Protein AF-A0A2J8MW17-F1 (afdb_monomer)

Radius of gyration: 21.22 Å; Cα contacts (8 Å, |Δi|>4): 361; chains: 1; bounding box: 47×69×50 Å

InterPro domains:
  IPR040679 PTX/LNS-Like (PLL) domain [PF18587] (29-162)

Organism: Pan troglodytes (NCBI:txid9598)

Nearest PDB structures (foldseek):
  5kvm-assembly1_A  TM=9.485E-01  e=1.352E-21  Mus musculus
  5mqs-assembly1_A  TM=2.971E-01  e=7.383E-01  Bacteroides thetaiotaomicron
  7qs5-assembly2_B  TM=3.569E-01  e=2.432E+00  Homo sapiens
  5tsc-assembly1_A  TM=2.148E-01  e=7.191E+00  Legionella pneumophila subsp. pneumophila str. Philadelphia 1

Solvent-accessible surface area (backbone atoms only — not comparable to full-atom values): 9066 Å² total; per-residue (Å²): 130,64,69,64,53,53,55,51,53,52,52,50,52,52,52,51,53,58,62,58,68,66,66,70,82,75,62,84,75,49,48,30,37,43,34,34,30,43,73,36,86,54,76,31,30,41,38,52,44,61,40,94,52,59,35,43,32,41,39,33,50,76,56,31,43,37,39,33,29,63,33,57,66,27,90,66,44,58,47,74,49,77,76,77,68,46,78,34,49,32,35,42,40,31,26,40,91,75,13,29,27,34,36,40,48,67,90,46,76,42,68,44,16,74,59,29,48,71,75,66,42,83,72,51,73,54,87,62,85,59,83,52,59,54,34,32,83,26,32,38,30,28,66,91,47,74,60,82,42,79,46,80,66,37,16,32,47,38,38,35,42,40,71,68,81,86,128

Foldseek 3Di:
DPPVVVVVVVVVVVVVVVVVVVPVVPPQDFQKKKKFKDFAPFWAKEAEDEDCAQKWKWADANHYIYIYHPADFDPPRMGTDDGDGGIWIKMWTHHLVQCFTWMCIRNDIGTGHSRNNADWAWDDKDDDPDDHDWTHQIWMAHPVRRDIGTDDTDRMIMIGIDHDPDD

Mean predicted aligned error: 9.35 Å

Structure (mmCIF, N/CA/C/O backbone):
data_AF-A0A2J8MW17-F1
#
_entry.id   AF-A0A2J8MW17-F1
#
loop_
_atom_site.group_PDB
_atom_site.id
_atom_site.type_symbol
_atom_site.label_atom_id
_atom_site.label_alt_id
_atom_site.label_comp_id
_atom_site.label_asym_id
_atom_site.label_entity_id
_atom_site.label_seq_id
_atom_site.pdbx_PDB_ins_code
_atom_site.Cartn_x
_atom_site.Cartn_y
_atom_site.Cartn_z
_atom_site.occupancy
_atom_site.B_iso_or_equiv
_atom_site.auth_seq_id
_atom_site.auth_comp_id
_atom_site.auth_asym_id
_atom_site.auth_atom_id
_atom_site.pdbx_PDB_model_num
ATOM 1 N N . MET A 1 1 ? 15.149 -52.476 37.370 1.00 53.66 1 MET A N 1
ATOM 2 C CA . MET A 1 1 ? 15.971 -51.753 36.369 1.00 53.66 1 MET A CA 1
ATOM 3 C C . MET A 1 1 ? 15.171 -51.232 35.163 1.00 53.66 1 MET A C 1
ATOM 5 O O . MET A 1 1 ? 15.764 -50.704 34.239 1.00 53.66 1 MET A O 1
ATOM 9 N N . THR A 1 2 ? 13.834 -51.311 35.161 1.00 59.81 2 THR A N 1
ATOM 10 C CA . THR A 1 2 ? 12.988 -50.941 34.006 1.00 59.81 2 THR A CA 1
ATOM 11 C C . THR A 1 2 ? 12.382 -49.535 34.115 1.00 59.81 2 THR A C 1
ATOM 13 O O . THR A 1 2 ? 12.266 -48.836 33.115 1.00 59.81 2 THR A O 1
ATOM 16 N N . ALA A 1 3 ? 12.068 -49.072 35.331 1.00 58.12 3 ALA A N 1
ATOM 17 C CA . ALA A 1 3 ? 11.459 -47.755 35.557 1.00 58.12 3 ALA A CA 1
ATOM 18 C C . ALA A 1 3 ? 12.422 -46.573 35.311 1.00 58.12 3 ALA A C 1
ATOM 20 O O . ALA A 1 3 ? 12.023 -45.561 34.742 1.00 58.12 3 ALA A O 1
ATOM 21 N N . GLN A 1 4 ? 13.702 -46.713 35.686 1.00 63.25 4 GLN A N 1
ATOM 22 C CA . GLN A 1 4 ? 14.730 -45.689 35.433 1.00 63.25 4 GLN A CA 1
ATOM 23 C C . GLN A 1 4 ? 15.016 -45.512 33.939 1.00 63.25 4 GLN A C 1
ATOM 25 O O . GLN A 1 4 ? 15.175 -44.385 33.481 1.00 63.25 4 GLN A O 1
ATOM 30 N N . SER A 1 5 ? 15.016 -46.610 33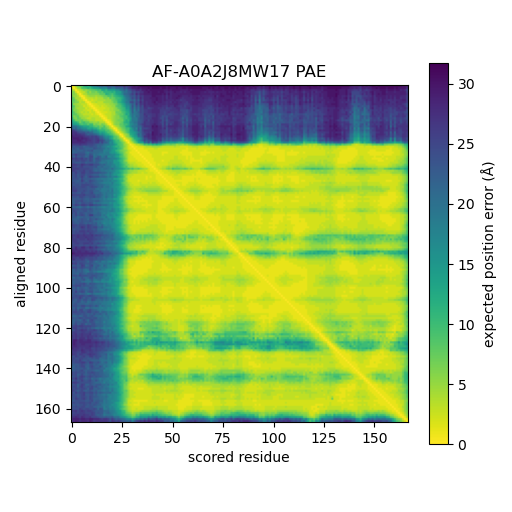.177 1.00 62.41 5 SER A N 1
ATOM 31 C CA . SER A 1 5 ? 15.184 -46.575 31.721 1.00 62.41 5 SER A CA 1
ATOM 32 C C . SER A 1 5 ? 14.055 -45.786 31.055 1.00 62.41 5 SER A C 1
ATOM 34 O O . SER A 1 5 ? 14.340 -44.898 30.259 1.00 62.41 5 SER A O 1
ATOM 36 N N . LEU A 1 6 ? 12.800 -46.028 31.448 1.00 67.56 6 LEU A N 1
ATOM 37 C CA . LEU A 1 6 ? 11.628 -45.317 30.925 1.00 67.56 6 LEU A CA 1
ATOM 38 C C . LEU A 1 6 ? 11.660 -43.811 31.223 1.00 67.56 6 LEU A C 1
ATOM 40 O O . LEU A 1 6 ? 11.367 -43.013 30.336 1.00 67.56 6 LEU A O 1
ATOM 44 N N . LEU A 1 7 ? 12.057 -43.421 32.440 1.00 73.38 7 LEU A N 1
ATOM 45 C CA . LEU A 1 7 ? 12.191 -42.013 32.833 1.00 73.38 7 LEU A CA 1
ATOM 46 C C . LEU A 1 7 ? 13.295 -41.295 32.037 1.00 73.38 7 LEU A C 1
ATOM 48 O O . LEU A 1 7 ? 13.167 -40.131 31.665 1.00 73.38 7 LEU A O 1
ATOM 52 N N . GLN A 1 8 ? 14.391 -41.996 31.756 1.00 74.50 8 GLN A N 1
ATOM 53 C CA . GLN A 1 8 ? 15.509 -41.447 30.999 1.00 74.50 8 GLN A CA 1
ATOM 54 C C . GLN A 1 8 ? 15.151 -41.282 29.515 1.00 74.50 8 GLN A C 1
ATOM 56 O O . GLN A 1 8 ? 15.512 -40.278 28.902 1.00 74.50 8 GLN A O 1
ATOM 61 N N . THR A 1 9 ? 14.377 -42.214 28.948 1.00 75.19 9 THR A N 1
ATOM 62 C CA . THR A 1 9 ? 13.865 -42.106 27.574 1.00 75.19 9 THR A CA 1
ATOM 63 C C . THR A 1 9 ? 12.857 -40.965 27.428 1.00 75.19 9 THR A C 1
ATOM 65 O O . THR A 1 9 ? 12.918 -40.227 26.446 1.00 75.19 9 THR A O 1
ATOM 68 N N . THR A 1 10 ? 11.962 -40.762 28.403 1.00 75.56 10 THR A N 1
ATOM 69 C CA . THR A 1 10 ? 10.995 -39.652 28.362 1.00 75.56 10 THR A CA 1
ATOM 70 C C . THR A 1 10 ? 11.672 -38.292 28.506 1.00 75.56 10 THR A C 1
ATOM 72 O O . THR A 1 10 ? 11.345 -37.381 27.748 1.00 75.56 10 THR A O 1
ATOM 75 N N . LEU A 1 11 ? 12.663 -38.154 29.393 1.00 77.81 11 LEU A N 1
ATOM 76 C CA . LEU A 1 11 ? 13.455 -36.924 29.525 1.00 77.81 11 LEU A CA 1
ATOM 77 C C . LEU A 1 11 ? 14.262 -36.608 28.256 1.00 77.81 11 LEU A C 1
ATOM 79 O O . LEU A 1 11 ? 14.364 -35.443 27.866 1.00 77.81 11 LEU A O 1
ATOM 83 N N . PHE A 1 12 ? 14.793 -37.632 27.583 1.00 78.19 12 PHE A N 1
ATOM 84 C CA . PHE A 1 12 ? 15.505 -37.476 26.312 1.00 78.19 12 PHE A CA 1
ATOM 85 C C . PHE A 1 12 ? 14.571 -37.033 25.171 1.00 78.19 12 PHE A C 1
ATOM 87 O O . PHE A 1 12 ? 14.898 -36.130 24.405 1.00 78.19 12 PHE A O 1
ATOM 94 N N . LEU A 1 13 ? 13.364 -37.602 25.096 1.00 77.81 13 LEU A N 1
ATOM 95 C CA . LEU A 1 13 ? 12.329 -37.177 24.146 1.00 77.81 13 LEU A CA 1
ATOM 96 C C . LEU A 1 13 ? 11.858 -35.738 24.405 1.00 77.81 13 LEU A C 1
ATOM 98 O O . LEU A 1 13 ? 11.713 -34.965 23.463 1.00 77.81 13 LEU A O 1
ATOM 102 N N . LEU A 1 14 ? 11.669 -35.353 25.670 1.00 78.19 14 LEU A N 1
ATOM 103 C CA . LEU A 1 14 ? 11.324 -33.980 26.055 1.00 78.19 14 LEU A CA 1
ATOM 104 C C . LEU A 1 14 ? 12.419 -32.986 25.650 1.00 78.19 14 LEU A C 1
ATOM 106 O O . LEU A 1 14 ? 12.117 -31.953 25.058 1.00 78.19 14 LEU A O 1
ATOM 110 N N . SER A 1 15 ? 13.688 -33.304 25.904 1.00 73.44 15 SER A N 1
ATOM 111 C CA . SER A 1 15 ? 14.813 -32.442 25.511 1.00 73.44 15 SER A CA 1
ATOM 112 C C . SER A 1 15 ? 14.970 -32.328 23.989 1.00 73.44 15 SER A C 1
ATOM 114 O O . SER A 1 15 ? 15.229 -31.232 23.493 1.00 73.44 15 SER A O 1
ATOM 116 N N . LEU A 1 16 ? 14.708 -33.399 23.232 1.00 72.00 16 LEU A N 1
ATOM 117 C CA . LEU A 1 16 ? 14.601 -33.344 21.769 1.00 72.00 16 LEU A CA 1
ATOM 118 C C . LEU A 1 16 ? 13.465 -32.422 21.301 1.00 72.00 16 LEU A C 1
ATOM 120 O O . LEU A 1 16 ? 13.675 -31.620 20.393 1.00 72.00 16 LEU A O 1
ATOM 124 N N . LEU A 1 17 ? 12.287 -32.478 21.930 1.00 67.88 17 LEU A N 1
ATOM 125 C CA . LEU A 1 17 ? 11.160 -31.603 21.583 1.00 67.88 17 LEU A CA 1
ATOM 126 C C . LEU A 1 17 ? 11.489 -30.120 21.824 1.00 67.88 17 LEU A C 1
ATOM 128 O O . LEU A 1 17 ? 11.167 -29.286 20.977 1.00 67.88 17 LEU A O 1
ATOM 132 N N . PHE A 1 18 ? 12.187 -29.784 22.915 1.00 64.12 18 PHE A N 1
ATOM 133 C CA . PHE A 1 18 ? 12.618 -28.406 23.191 1.00 64.12 18 PHE A CA 1
ATOM 134 C C . PHE A 1 18 ? 13.694 -27.896 22.220 1.00 64.12 18 PHE A C 1
ATOM 136 O O . PHE A 1 18 ? 13.695 -26.711 21.891 1.00 64.12 18 PHE A O 1
ATOM 143 N N . LEU A 1 19 ? 14.564 -28.770 21.700 1.00 62.66 19 LEU A N 1
ATOM 144 C CA . LEU A 1 19 ? 15.546 -28.397 20.671 1.00 62.66 19 LEU A CA 1
ATOM 145 C C . LEU A 1 19 ? 14.883 -28.043 19.329 1.00 62.66 19 LEU A C 1
ATOM 147 O O . LEU A 1 19 ? 15.366 -27.160 18.620 1.00 62.66 19 LEU A O 1
ATOM 151 N N . VAL A 1 20 ? 13.751 -28.670 18.990 1.00 58.72 20 VAL A N 1
ATOM 152 C CA . VAL A 1 20 ? 13.012 -28.374 17.747 1.00 58.72 20 VAL A CA 1
ATOM 153 C C . VAL A 1 20 ? 12.239 -27.051 17.842 1.00 58.72 20 VAL A C 1
ATOM 155 O O . VAL A 1 20 ? 12.086 -26.358 16.835 1.00 58.72 20 VAL A O 1
ATOM 158 N N . GLN A 1 21 ? 11.822 -26.624 19.041 1.00 54.28 21 GLN A N 1
ATOM 159 C CA . GLN A 1 21 ? 11.070 -25.368 19.212 1.00 54.28 21 GLN A CA 1
ATOM 160 C C . GLN A 1 21 ? 11.903 -24.102 18.931 1.00 54.28 21 GLN A C 1
ATOM 162 O O . GLN A 1 21 ? 11.334 -23.041 18.680 1.00 54.28 21 GLN A O 1
ATOM 167 N N . GLY A 1 22 ? 13.237 -24.204 18.898 1.00 49.78 22 GLY A N 1
ATOM 168 C CA . GLY A 1 22 ? 14.133 -23.099 18.533 1.00 49.78 22 GLY A CA 1
ATOM 169 C C . GLY A 1 22 ? 14.312 -22.878 17.023 1.00 49.78 22 GLY A C 1
ATOM 170 O O . GLY A 1 22 ? 14.841 -21.846 16.615 1.00 49.78 22 GLY A O 1
ATOM 171 N N . ALA A 1 23 ? 13.866 -23.809 16.171 1.00 47.50 23 ALA A N 1
ATOM 172 C CA . ALA A 1 23 ? 14.101 -23.756 14.723 1.00 47.50 23 ALA A CA 1
ATOM 173 C C . ALA A 1 23 ? 13.027 -22.981 13.931 1.00 47.50 23 ALA A C 1
ATOM 175 O O . ALA A 1 23 ? 13.176 -22.763 12.728 1.00 47.50 23 ALA A O 1
ATOM 176 N N . HIS A 1 24 ? 11.961 -22.510 14.585 1.00 43.41 24 HIS A N 1
ATOM 177 C CA . HIS A 1 24 ? 10.889 -21.745 13.933 1.00 43.41 24 HIS A CA 1
ATOM 178 C C . HIS A 1 24 ? 11.162 -20.232 13.830 1.00 43.41 24 HIS A C 1
ATOM 180 O O . HIS A 1 24 ? 10.335 -19.485 13.316 1.00 43.41 24 HIS A O 1
ATOM 186 N N . GLY A 1 25 ? 12.359 -19.778 14.215 1.00 41.12 25 GLY A N 1
ATOM 187 C CA . GLY A 1 25 ? 12.823 -18.398 14.028 1.00 41.12 25 GLY A CA 1
ATOM 188 C C . GLY A 1 25 ? 13.322 -18.057 12.615 1.00 41.12 25 GLY A C 1
ATOM 189 O O . GLY A 1 25 ? 13.854 -16.970 12.408 1.00 41.12 25 GLY A O 1
ATOM 190 N N . ARG A 1 26 ? 13.177 -18.959 11.633 1.00 46.22 26 ARG A N 1
ATOM 191 C CA . ARG A 1 26 ? 13.509 -18.713 10.215 1.00 46.22 26 ARG A CA 1
ATOM 192 C C . ARG A 1 26 ? 12.248 -18.443 9.383 1.00 46.22 26 ARG A C 1
ATOM 194 O O . ARG A 1 26 ? 12.129 -18.906 8.254 1.00 46.22 26 ARG A O 1
ATOM 201 N N . GLY A 1 27 ? 11.276 -17.743 9.966 1.00 46.56 27 GLY A N 1
ATOM 202 C CA . GLY A 1 27 ? 10.054 -17.342 9.275 1.00 46.56 27 GLY A CA 1
ATOM 203 C C . GLY A 1 27 ? 10.387 -16.301 8.215 1.00 46.56 27 GLY A C 1
ATOM 204 O O . GLY A 1 27 ? 10.903 -15.245 8.565 1.00 46.56 27 GLY A O 1
ATOM 205 N N . HIS A 1 28 ? 10.167 -16.652 6.946 1.00 54.41 28 HIS A N 1
ATOM 206 C CA . HIS A 1 28 ? 10.204 -15.806 5.749 1.00 54.41 28 HIS A CA 1
ATOM 207 C C . HIS A 1 28 ? 10.233 -14.297 6.050 1.00 54.41 28 HIS A C 1
ATOM 209 O O . HIS A 1 28 ? 9.185 -13.666 6.140 1.00 54.41 28 HIS A O 1
ATOM 215 N N . ARG A 1 29 ? 11.430 -13.722 6.232 1.00 72.00 29 ARG A N 1
ATOM 216 C CA . ARG A 1 29 ? 11.574 -12.278 6.437 1.00 72.00 29 ARG A CA 1
ATOM 217 C C . ARG A 1 29 ? 11.192 -11.598 5.135 1.00 72.00 29 ARG A C 1
ATOM 219 O O . ARG A 1 29 ? 11.805 -11.874 4.106 1.00 72.00 29 ARG A O 1
ATOM 226 N N . GL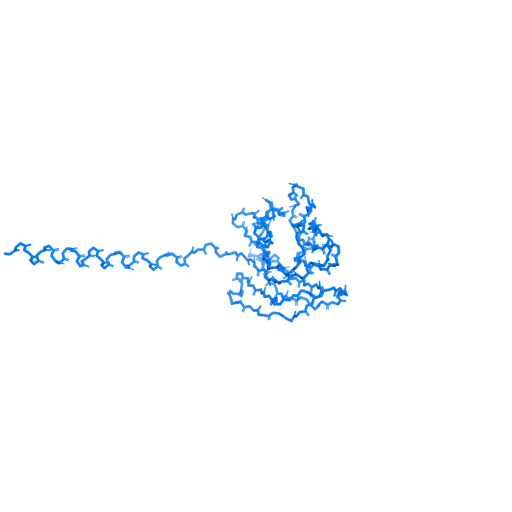U A 1 30 ? 10.159 -10.773 5.181 1.00 87.31 30 GLU A N 1
ATOM 227 C CA . GLU A 1 30 ? 9.789 -9.926 4.060 1.00 87.31 30 GLU A CA 1
ATOM 228 C C . GLU A 1 30 ? 10.977 -9.011 3.725 1.00 87.31 30 GLU A C 1
ATOM 230 O O . GLU A 1 30 ? 11.708 -8.567 4.614 1.00 87.31 30 GLU A O 1
ATOM 235 N N . ASP A 1 31 ? 11.209 -8.754 2.439 1.00 92.19 31 ASP A N 1
ATOM 236 C CA . ASP A 1 31 ? 12.301 -7.888 1.983 1.00 92.19 31 ASP A CA 1
ATOM 237 C C . ASP A 1 31 ? 12.089 -6.441 2.425 1.00 92.19 31 ASP A C 1
ATOM 23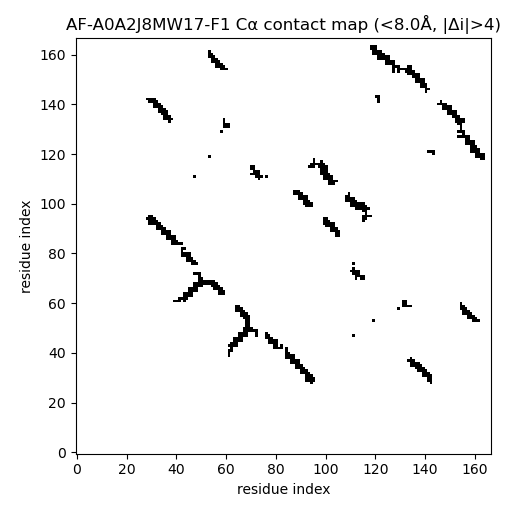9 O O . ASP A 1 31 ? 13.042 -5.699 2.683 1.00 92.19 31 ASP A O 1
ATOM 243 N N . PHE A 1 32 ? 10.822 -6.054 2.533 1.00 94.81 32 PHE A N 1
ATOM 244 C CA . PHE A 1 32 ? 10.389 -4.754 2.997 1.00 94.81 32 PHE A CA 1
ATOM 245 C C . PHE A 1 32 ? 9.019 -4.875 3.655 1.00 94.81 32 PHE A C 1
ATOM 247 O O . PHE A 1 32 ? 8.118 -5.550 3.147 1.00 94.81 32 PHE A O 1
ATOM 254 N N . ARG A 1 33 ? 8.854 -4.177 4.776 1.00 96.06 33 ARG A N 1
ATOM 255 C CA . ARG A 1 33 ? 7.575 -4.024 5.454 1.00 96.06 33 ARG A CA 1
ATOM 256 C C . ARG A 1 33 ? 7.444 -2.612 5.997 1.00 96.06 33 ARG A C 1
ATOM 258 O O . ARG A 1 33 ? 8.280 -2.170 6.779 1.00 96.06 33 ARG A O 1
ATOM 265 N N . PHE A 1 34 ? 6.365 -1.946 5.613 1.00 97.31 34 PHE A N 1
ATOM 266 C CA . PHE A 1 34 ? 5.964 -0.643 6.130 1.00 97.31 34 PHE A CA 1
ATOM 267 C C . PHE A 1 34 ? 4.619 -0.789 6.830 1.00 97.31 34 PHE A C 1
ATOM 269 O O . PHE A 1 34 ? 3.663 -1.241 6.212 1.00 97.31 34 PHE A O 1
ATOM 276 N N . CYS A 1 35 ? 4.537 -0.415 8.101 1.00 97.94 35 CYS A N 1
ATOM 277 C CA . CYS A 1 35 ? 3.328 -0.524 8.908 1.00 97.94 35 CYS A CA 1
ATOM 278 C C . CYS A 1 35 ? 2.895 0.843 9.425 1.00 97.94 35 CYS A C 1
ATOM 280 O O . CYS A 1 35 ? 3.727 1.678 9.773 1.00 97.94 35 CYS A O 1
ATOM 282 N N . SER A 1 36 ? 1.587 1.064 9.503 1.00 98.19 36 SER A N 1
ATOM 283 C CA . SER A 1 36 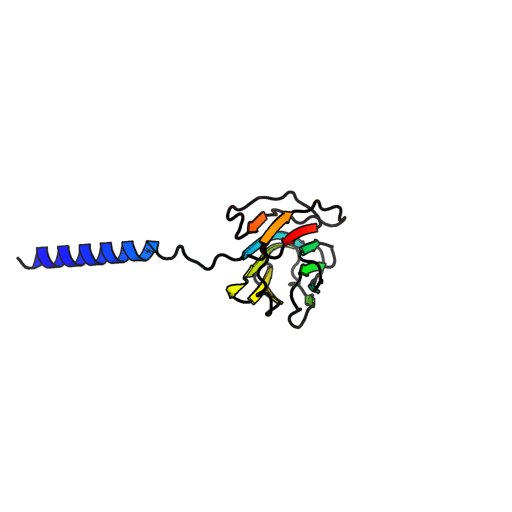? 1.014 2.334 9.933 1.00 98.19 36 SER A CA 1
ATOM 284 C C . SER A 1 36 ? -0.437 2.176 10.398 1.00 98.19 36 SER A C 1
ATOM 286 O O . SER A 1 36 ? -1.010 1.084 10.399 1.00 98.19 36 S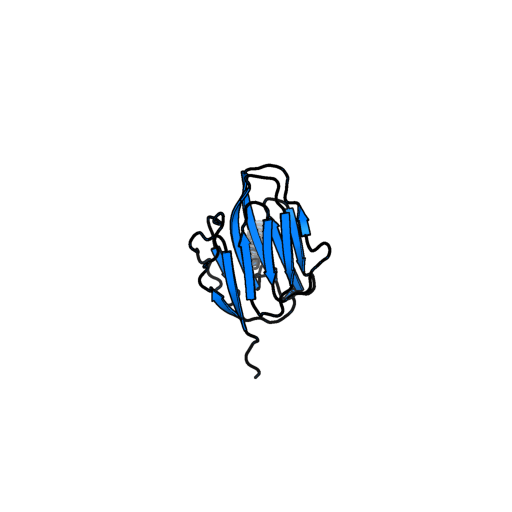ER A O 1
ATOM 288 N N . GLN A 1 37 ? -1.036 3.273 10.841 1.00 98.25 37 GLN A N 1
ATOM 289 C CA . GLN A 1 37 ? -2.450 3.425 11.101 1.00 98.25 37 GLN A CA 1
ATOM 290 C C . GLN A 1 37 ? -3.010 4.559 10.239 1.00 98.25 37 GLN A C 1
ATOM 292 O O . GLN A 1 37 ? -2.473 5.666 10.208 1.00 98.25 37 GLN A O 1
ATOM 297 N N . ARG A 1 38 ? -4.124 4.288 9.560 1.00 97.56 38 ARG A N 1
ATOM 298 C CA . ARG A 1 38 ? -4.877 5.260 8.767 1.00 97.56 38 ARG A CA 1
ATOM 299 C C . ARG A 1 38 ? -6.198 5.561 9.455 1.00 97.56 38 ARG A C 1
ATOM 301 O O . ARG A 1 38 ? -6.958 4.639 9.747 1.00 97.56 38 ARG A O 1
ATOM 308 N N . ASN A 1 39 ? -6.496 6.838 9.668 1.00 96.81 39 ASN A N 1
ATOM 309 C CA . ASN A 1 39 ? -7.814 7.263 10.126 1.00 96.81 39 ASN A CA 1
ATOM 310 C C . ASN A 1 39 ? -8.758 7.422 8.924 1.00 96.81 39 ASN A C 1
ATOM 312 O O . ASN A 1 39 ? -8.617 8.360 8.144 1.00 96.81 39 ASN A O 1
ATOM 316 N N . GLN A 1 40 ? -9.695 6.491 8.752 1.00 95.44 40 GLN A N 1
ATOM 317 C CA . GLN A 1 40 ? -10.668 6.515 7.665 1.00 95.44 40 GLN A CA 1
ATOM 318 C C . GLN A 1 40 ? -11.940 7.254 8.099 1.00 95.44 40 GLN A C 1
ATOM 320 O O . GLN A 1 40 ? -12.774 6.715 8.831 1.00 95.44 40 GLN A O 1
ATOM 325 N N . THR A 1 41 ? -12.104 8.482 7.611 1.00 93.50 41 THR A N 1
ATOM 326 C CA . THR A 1 41 ? -13.234 9.375 7.926 1.00 93.50 41 THR A CA 1
ATOM 327 C C . THR A 1 41 ? -14.401 9.255 6.942 1.00 93.50 41 THR A C 1
ATOM 329 O O . THR A 1 41 ? -15.541 9.550 7.301 1.00 93.50 41 THR A O 1
ATOM 332 N N . HIS A 1 42 ? -14.152 8.758 5.728 1.00 91.31 42 HIS A N 1
ATOM 333 C CA . HIS A 1 42 ? -15.146 8.577 4.665 1.00 91.31 42 HIS A CA 1
ATOM 334 C C . HIS A 1 42 ? -14.934 7.243 3.944 1.00 91.31 42 HIS A C 1
ATOM 336 O O . HIS A 1 42 ? -13.989 6.505 4.229 1.00 91.31 42 HIS A O 1
ATOM 342 N N . ARG A 1 43 ? -15.818 6.923 2.993 1.00 94.00 43 ARG A N 1
ATOM 343 C CA . ARG A 1 43 ? -15.607 5.781 2.101 1.00 94.00 43 ARG A CA 1
ATOM 344 C C . ARG A 1 43 ? -14.346 6.031 1.281 1.00 94.00 43 ARG A C 1
ATOM 346 O O . ARG A 1 43 ? -14.216 7.084 0.667 1.00 94.00 43 ARG A O 1
ATOM 353 N N . SER A 1 44 ? -13.436 5.067 1.296 1.00 95.50 44 SER A N 1
ATOM 354 C CA . SER A 1 44 ? -12.105 5.234 0.731 1.00 95.50 44 SER A CA 1
ATOM 355 C C . SER A 1 44 ? -11.688 4.018 -0.091 1.00 95.50 44 SER A C 1
ATOM 357 O O . SER A 1 44 ? -12.338 2.968 -0.057 1.00 95.50 44 SER A O 1
ATOM 359 N N . SER A 1 45 ? -10.623 4.158 -0.871 1.00 96.88 45 SER A N 1
ATOM 360 C CA . SER A 1 45 ? -10.112 3.100 -1.735 1.00 96.88 45 SER A CA 1
ATOM 361 C C . SER A 1 45 ? -8.593 2.992 -1.701 1.00 96.88 45 SER A C 1
ATOM 363 O O . SER A 1 45 ? -7.883 3.904 -1.287 1.00 96.88 45 SER A O 1
ATOM 365 N N . LEU A 1 46 ? -8.108 1.835 -2.118 1.00 98.19 46 LEU A N 1
ATOM 366 C CA . LEU A 1 46 ? -6.713 1.556 -2.382 1.00 98.19 46 LEU A CA 1
ATOM 367 C C . LEU A 1 46 ? -6.466 1.710 -3.878 1.00 98.19 46 LEU A C 1
ATOM 369 O O . LEU A 1 46 ? -7.145 1.062 -4.677 1.00 98.19 46 LEU A O 1
ATOM 373 N N . HIS A 1 47 ? -5.473 2.514 -4.243 1.00 98.25 47 HIS A N 1
ATOM 374 C CA . HIS A 1 47 ? -4.980 2.622 -5.611 1.00 98.25 47 HIS A CA 1
ATOM 375 C C . HIS A 1 47 ? -3.548 2.113 -5.683 1.00 98.25 47 HIS A C 1
ATOM 377 O O . HIS A 1 47 ? -2.675 2.598 -4.971 1.00 98.25 47 HIS A O 1
ATOM 383 N N . TYR A 1 48 ? -3.292 1.167 -6.577 1.00 98.38 48 TYR A N 1
ATOM 384 C CA . TYR A 1 48 ? -1.943 0.762 -6.932 1.00 98.38 48 TYR A CA 1
ATOM 385 C C . TYR A 1 48 ? -1.566 1.334 -8.294 1.00 98.38 48 TYR A C 1
ATOM 387 O O . TYR A 1 48 ? -2.293 1.158 -9.275 1.00 98.38 48 TYR A O 1
ATOM 395 N N . LYS A 1 49 ? -0.423 2.016 -8.356 1.00 97.69 49 LYS A N 1
ATOM 396 C CA . LYS A 1 49 ? 0.091 2.639 -9.576 1.00 97.69 49 LYS A CA 1
ATOM 397 C C . LYS A 1 49 ? 1.518 2.150 -9.844 1.00 97.69 49 LYS A C 1
ATOM 399 O O . LYS A 1 49 ? 2.435 2.563 -9.137 1.00 97.69 49 LYS A O 1
ATOM 404 N N . PRO A 1 50 ? 1.744 1.291 -10.853 1.00 96.69 50 PRO A N 1
ATOM 405 C CA . PRO A 1 50 ? 3.101 0.907 -11.214 1.00 96.69 50 PRO A CA 1
ATOM 406 C C . PRO A 1 50 ? 3.882 2.142 -11.687 1.00 96.69 50 PRO A C 1
ATOM 408 O O . PRO A 1 50 ? 3.334 2.994 -12.387 1.00 96.69 50 PRO A O 1
ATOM 411 N N . THR A 1 51 ? 5.153 2.240 -11.311 1.00 95.44 51 THR A N 1
ATOM 412 C CA . THR A 1 51 ? 6.063 3.318 -11.731 1.00 95.44 51 THR A CA 1
ATOM 413 C C . THR A 1 51 ? 7.364 2.725 -12.278 1.00 95.44 51 THR A C 1
ATOM 415 O O . THR A 1 51 ? 7.764 1.665 -11.816 1.00 95.44 51 THR A O 1
ATOM 418 N N . PRO A 1 52 ? 8.042 3.338 -13.264 1.00 93.06 52 PRO A N 1
ATOM 419 C CA . PRO A 1 52 ? 9.374 2.886 -13.678 1.00 93.06 52 PRO A CA 1
ATOM 420 C C . PRO A 1 52 ? 10.467 3.173 -12.633 1.00 93.06 52 PRO A C 1
ATOM 422 O O . PRO A 1 52 ? 11.536 2.568 -12.685 1.00 93.06 52 PRO A O 1
ATOM 425 N N . ASP A 1 53 ? 10.217 4.086 -11.696 1.00 94.00 53 ASP A N 1
ATOM 426 C CA . ASP A 1 53 ? 11.199 4.481 -10.689 1.00 94.00 53 ASP A CA 1
ATOM 427 C C . ASP A 1 53 ? 11.418 3.366 -9.661 1.00 94.00 53 ASP A C 1
ATOM 429 O O . ASP A 1 53 ? 10.462 2.759 -9.177 1.00 94.00 53 ASP A O 1
ATOM 433 N N . LEU A 1 54 ? 12.669 3.145 -9.247 1.00 94.62 54 LEU A N 1
ATOM 434 C CA . LEU A 1 54 ? 13.028 2.161 -8.218 1.00 94.62 54 LEU A CA 1
ATOM 435 C C . LEU A 1 54 ? 12.692 2.664 -6.805 1.00 94.62 54 LEU A C 1
ATOM 437 O O . LEU A 1 54 ? 13.548 2.720 -5.926 1.00 94.62 54 LEU A O 1
ATOM 441 N N . ARG A 1 55 ? 11.434 3.043 -6.587 1.00 95.62 55 ARG A N 1
ATOM 442 C CA . ARG A 1 55 ? 10.914 3.550 -5.317 1.00 95.62 55 ARG A CA 1
ATOM 443 C C . ARG A 1 55 ? 9.574 2.929 -4.979 1.00 95.62 55 ARG A C 1
ATOM 445 O O . ARG A 1 55 ? 8.761 2.661 -5.860 1.00 95.62 55 ARG A O 1
ATOM 452 N N . ILE A 1 56 ? 9.336 2.750 -3.688 1.00 97.00 56 ILE A N 1
ATOM 453 C CA . ILE A 1 56 ? 8.011 2.456 -3.152 1.00 97.00 56 ILE A CA 1
ATOM 454 C C . ILE A 1 56 ? 7.531 3.722 -2.453 1.00 97.00 56 ILE A C 1
ATOM 456 O O . ILE A 1 56 ? 8.137 4.127 -1.462 1.00 97.00 56 ILE A O 1
ATOM 460 N N . SER A 1 57 ? 6.462 4.339 -2.958 1.00 97.06 57 SER A N 1
ATOM 461 C CA . SER A 1 57 ? 5.805 5.456 -2.275 1.00 97.06 57 SER A CA 1
ATOM 462 C C . SER A 1 57 ? 4.414 5.073 -1.786 1.00 97.06 57 SER A C 1
ATOM 464 O O . SER A 1 57 ? 3.695 4.297 -2.418 1.00 97.06 57 SER A O 1
ATOM 466 N N . ILE A 1 58 ? 4.054 5.599 -0.621 1.00 98.06 58 ILE A N 1
ATOM 467 C CA . ILE A 1 58 ? 2.743 5.461 -0.001 1.00 98.06 58 ILE A CA 1
ATOM 468 C C . ILE A 1 58 ? 2.232 6.869 0.252 1.00 98.06 58 ILE A C 1
ATOM 470 O O . ILE A 1 58 ? 2.859 7.621 0.990 1.00 98.06 58 ILE A O 1
ATOM 474 N N . GLU A 1 59 ? 1.100 7.215 -0.345 1.00 97.25 59 GLU A N 1
ATOM 475 C CA . GLU A 1 59 ? 0.481 8.535 -0.262 1.00 97.25 59 GLU A CA 1
ATOM 476 C C . GLU A 1 59 ? -0.937 8.401 0.280 1.00 97.25 59 GLU A C 1
ATOM 478 O O . GLU A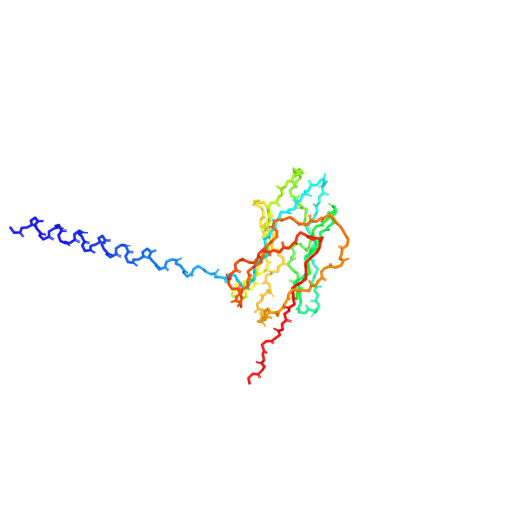 1 59 ? -1.732 7.595 -0.210 1.00 97.25 59 GLU A O 1
ATOM 483 N N . ASN A 1 60 ? -1.259 9.182 1.305 1.00 97.44 60 ASN A N 1
ATOM 484 C CA . ASN A 1 60 ? -2.555 9.154 1.958 1.00 97.44 60 ASN A CA 1
ATOM 485 C C . ASN A 1 60 ? -3.342 10.439 1.681 1.00 97.44 60 ASN A C 1
ATOM 487 O O . ASN A 1 60 ? -2.891 11.536 2.005 1.00 97.44 60 ASN A O 1
ATOM 491 N N . SER A 1 61 ? -4.552 10.282 1.152 1.00 95.62 61 SER A N 1
ATOM 492 C CA . SER A 1 61 ? -5.575 11.326 1.072 1.00 95.62 61 SER A CA 1
ATOM 493 C C . SER A 1 61 ? -6.827 10.906 1.851 1.00 95.62 61 SER A C 1
ATOM 495 O O . SER A 1 61 ? -6.887 9.812 2.428 1.00 95.62 61 SER A O 1
ATOM 497 N N . GLU A 1 62 ? -7.843 11.768 1.900 1.00 93.50 62 GLU A N 1
ATOM 498 C CA . GLU A 1 62 ? -9.133 11.421 2.510 1.00 93.50 62 GLU A CA 1
ATOM 499 C C . GLU A 1 62 ? -9.840 10.314 1.707 1.00 93.50 62 GLU A C 1
ATOM 501 O O . GLU A 1 62 ? -10.359 9.341 2.268 1.00 93.50 62 GLU A O 1
ATOM 506 N N . GLU A 1 63 ? -9.774 10.412 0.381 1.00 94.44 63 GLU A N 1
ATOM 507 C CA . GLU A 1 63 ? -10.447 9.544 -0.581 1.00 94.44 63 GLU A CA 1
ATOM 508 C C . GLU A 1 63 ? -9.708 8.224 -0.786 1.00 94.44 63 GLU A C 1
ATOM 510 O O . GLU A 1 63 ? -10.347 7.183 -0.967 1.00 94.44 63 GLU A O 1
ATOM 515 N N . ALA A 1 64 ? -8.375 8.210 -0.727 1.00 96.06 64 ALA A N 1
ATOM 516 C CA . ALA A 1 64 ? -7.618 7.007 -1.041 1.00 96.06 64 ALA A CA 1
ATOM 517 C C . ALA A 1 64 ? -6.263 6.878 -0.340 1.00 96.06 64 ALA A C 1
ATOM 519 O O . ALA A 1 64 ? -5.622 7.854 0.039 1.00 96.06 64 ALA A O 1
ATOM 520 N N . LEU A 1 65 ? -5.809 5.630 -0.233 1.00 97.75 65 LEU A N 1
ATOM 521 C CA . LEU A 1 65 ? -4.407 5.291 -0.019 1.00 97.75 65 LEU A CA 1
ATOM 522 C C . LEU A 1 65 ? -3.824 4.880 -1.373 1.00 97.75 65 LEU A C 1
ATOM 524 O O . LEU A 1 65 ? -4.287 3.909 -1.973 1.00 97.75 65 LEU A O 1
ATOM 528 N N . THR A 1 66 ? -2.825 5.608 -1.860 1.00 98.00 66 THR A N 1
ATOM 529 C CA . THR A 1 66 ? -2.159 5.312 -3.131 1.00 98.00 66 THR A CA 1
ATOM 530 C C . THR A 1 66 ? -0.784 4.716 -2.867 1.00 98.00 66 THR A C 1
ATOM 532 O O . THR A 1 66 ? 0.002 5.269 -2.104 1.00 98.00 66 THR A O 1
ATOM 535 N N . VAL A 1 67 ? -0.490 3.581 -3.495 1.00 98.44 67 VAL A N 1
ATOM 536 C CA . VAL A 1 67 ? 0.816 2.921 -3.441 1.00 98.44 67 VAL A CA 1
ATOM 537 C C . VAL A 1 67 ? 1.426 2.930 -4.835 1.00 98.44 67 VAL A C 1
ATOM 539 O O . VAL A 1 67 ? 0.830 2.397 -5.775 1.00 98.44 67 VAL A O 1
ATOM 542 N N . HIS A 1 68 ? 2.624 3.495 -4.957 1.00 98.00 68 HIS A N 1
ATOM 543 C CA . HIS A 1 68 ? 3.445 3.387 -6.156 1.00 98.00 68 HIS A CA 1
ATOM 544 C C . HIS A 1 68 ? 4.602 2.427 -5.910 1.00 98.00 68 HIS A C 1
ATOM 546 O O . HIS A 1 68 ? 5.231 2.485 -4.857 1.00 98.00 68 HIS A O 1
ATOM 552 N N . ALA A 1 69 ? 4.887 1.543 -6.866 1.00 97.75 69 ALA A N 1
ATOM 553 C CA . ALA A 1 69 ? 6.030 0.633 -6.791 1.00 97.75 69 ALA A CA 1
ATOM 554 C C . ALA A 1 69 ? 6.491 0.185 -8.194 1.00 97.75 69 ALA A C 1
ATOM 556 O O . ALA A 1 69 ? 5.695 0.240 -9.138 1.00 97.75 69 ALA A O 1
ATOM 557 N N . PRO A 1 70 ? 7.733 -0.316 -8.346 1.00 97.06 70 PRO A N 1
ATOM 558 C CA . PRO A 1 70 ? 8.304 -0.712 -9.636 1.00 97.06 70 PRO A CA 1
ATOM 559 C C . PRO A 1 70 ? 7.801 -2.049 -10.192 1.00 97.06 70 PRO A C 1
ATOM 561 O O . PRO A 1 70 ? 8.426 -2.635 -11.076 1.00 97.06 70 PRO A O 1
ATOM 564 N N . PHE A 1 71 ? 6.690 -2.574 -9.674 1.00 97.00 71 PHE A N 1
ATOM 565 C CA . PHE A 1 71 ? 6.196 -3.899 -10.040 1.00 97.00 71 PHE A CA 1
ATOM 566 C C . PHE A 1 71 ? 4.910 -3.802 -10.868 1.00 97.00 71 PHE A C 1
ATOM 568 O O . PHE A 1 71 ? 4.081 -2.927 -10.606 1.00 97.00 71 PHE A O 1
ATOM 575 N N . PRO A 1 72 ? 4.678 -4.709 -11.833 1.00 97.12 72 PRO A N 1
ATOM 576 C CA . PRO A 1 72 ? 3.424 -4.752 -12.580 1.00 97.12 72 PRO A CA 1
ATOM 577 C C . PRO A 1 72 ? 2.206 -4.889 -11.657 1.00 97.12 72 PRO A C 1
ATOM 579 O O . PRO A 1 72 ? 2.256 -5.623 -10.672 1.00 97.12 72 PRO A O 1
ATOM 582 N N . ALA A 1 73 ? 1.106 -4.214 -11.986 1.00 97.12 73 ALA A N 1
ATOM 583 C CA . ALA A 1 73 ? -0.122 -4.272 -11.196 1.00 97.12 73 ALA A CA 1
ATOM 584 C C . ALA A 1 73 ? -0.836 -5.623 -11.323 1.00 97.12 73 ALA A C 1
ATOM 586 O O . ALA A 1 73 ? -1.069 -6.113 -12.430 1.00 97.12 73 ALA A O 1
ATOM 587 N N . ALA A 1 74 ? -1.250 -6.179 -10.186 1.00 95.44 74 ALA A N 1
ATOM 588 C CA . ALA A 1 74 ? -2.271 -7.215 -10.141 1.00 95.44 74 ALA A CA 1
ATOM 589 C C . ALA A 1 74 ? -3.650 -6.612 -10.465 1.00 95.44 74 ALA A C 1
ATOM 591 O O . ALA A 1 74 ? -3.900 -5.422 -10.255 1.00 95.44 74 ALA A O 1
ATOM 592 N N . HIS A 1 75 ? -4.562 -7.439 -10.979 1.00 91.56 75 HIS A N 1
ATOM 593 C CA . HIS A 1 75 ? -5.929 -7.016 -11.279 1.00 91.56 75 HIS A CA 1
ATOM 594 C C . HIS A 1 75 ? -6.878 -7.379 -10.121 1.00 91.56 75 HIS A C 1
ATOM 596 O O . HIS A 1 75 ? -6.847 -8.523 -9.668 1.00 91.56 75 HIS A O 1
ATOM 602 N N . PRO A 1 76 ? -7.765 -6.467 -9.680 1.00 91.31 76 PRO A N 1
ATOM 603 C CA . PRO A 1 76 ? -7.864 -5.064 -10.086 1.00 91.31 76 PRO A CA 1
ATOM 604 C C . PRO A 1 76 ? -6.842 -4.169 -9.357 1.00 91.31 76 PRO A C 1
ATOM 606 O O . PRO A 1 76 ? -6.621 -4.306 -8.153 1.00 91.31 76 PRO A O 1
ATOM 609 N N . ALA A 1 77 ? -6.293 -3.182 -10.073 1.00 87.62 77 ALA A N 1
ATOM 610 C CA . ALA A 1 77 ? -5.322 -2.221 -9.532 1.00 87.62 77 ALA A CA 1
ATOM 611 C C 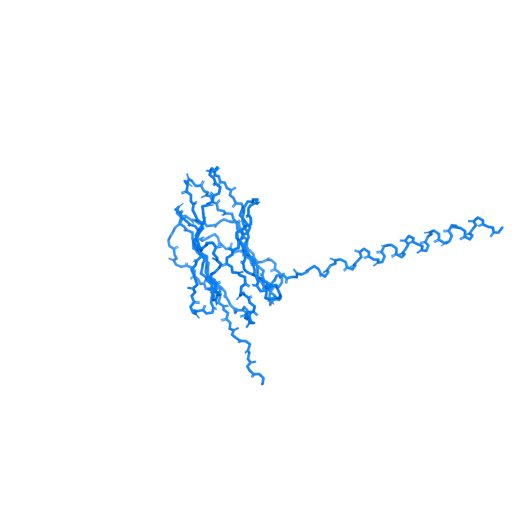. ALA A 1 77 ? -5.938 -1.199 -8.556 1.00 87.62 77 ALA A C 1
ATOM 613 O O . ALA A 1 77 ? -5.229 -0.412 -7.934 1.00 87.62 77 ALA A O 1
ATOM 614 N N . SER A 1 78 ? -7.266 -1.150 -8.443 1.00 93.44 78 SER A N 1
ATOM 615 C CA . SER A 1 78 ? -7.975 -0.286 -7.499 1.00 93.44 78 SER A CA 1
ATOM 616 C C . SER A 1 78 ? -9.105 -1.047 -6.830 1.00 93.44 78 SER A C 1
ATOM 618 O O . SER A 1 78 ? -9.858 -1.756 -7.497 1.00 93.44 78 SER A O 1
ATOM 620 N N . GLN A 1 79 ? -9.200 -0.925 -5.509 1.00 95.88 79 GLN A N 1
ATOM 621 C CA . GLN A 1 79 ? -10.115 -1.711 -4.682 1.00 95.88 79 GLN A CA 1
ATOM 622 C C . GLN A 1 79 ? -10.675 -0.849 -3.553 1.00 95.88 79 GLN A C 1
ATOM 624 O O . GLN A 1 79 ? -9.952 -0.068 -2.945 1.00 95.88 79 GLN A O 1
ATOM 629 N N . SER A 1 80 ? -11.964 -0.975 -3.247 1.00 95.94 80 SER A N 1
ATOM 630 C CA . SER A 1 80 ? -12.562 -0.242 -2.126 1.00 95.94 80 SER A CA 1
ATOM 631 C C . SER A 1 80 ? -12.090 -0.801 -0.782 1.00 95.94 80 SER A C 1
ATOM 633 O O . SER A 1 80 ? -12.037 -2.020 -0.586 1.00 95.94 80 SER A O 1
ATOM 635 N N . PHE A 1 81 ? -11.796 0.088 0.167 1.00 95.88 81 PHE A N 1
ATOM 636 C CA . PHE A 1 81 ? -11.563 -0.306 1.553 1.00 95.88 81 PHE A CA 1
ATOM 637 C C . PHE A 1 81 ? -12.866 -0.754 2.234 1.00 95.88 81 PHE A C 1
ATOM 639 O O . PHE A 1 81 ? -13.954 -0.519 1.702 1.00 95.88 81 PHE A O 1
ATOM 646 N N . PRO A 1 82 ? -12.786 -1.443 3.392 1.00 91.31 82 PRO A N 1
ATOM 647 C CA . PRO A 1 82 ? -13.963 -1.732 4.207 1.00 91.31 82 PRO A CA 1
ATOM 648 C C . PRO A 1 82 ? -14.781 -0.466 4.497 1.00 91.31 82 PRO A C 1
ATOM 650 O O . PRO A 1 82 ? -14.208 0.579 4.790 1.00 91.31 82 PRO A O 1
ATOM 653 N N . ASP A 1 83 ? -16.110 -0.574 4.456 1.00 84.62 83 ASP A N 1
ATOM 654 C CA . ASP A 1 83 ? -17.007 0.569 4.672 1.00 84.62 83 ASP A CA 1
ATOM 655 C C . ASP A 1 83 ? -16.999 1.166 6.097 1.00 84.62 83 ASP A C 1
ATOM 657 O O . ASP A 1 83 ? -17.220 2.378 6.207 1.00 84.62 83 ASP A O 1
ATOM 661 N N . PRO A 1 84 ? -16.781 0.406 7.200 1.00 89.88 84 PRO A N 1
ATOM 662 C CA . PRO A 1 84 ? -16.769 1.009 8.527 1.00 89.88 84 PRO A CA 1
ATOM 663 C C . PRO A 1 84 ? -15.708 2.108 8.621 1.00 89.88 84 PRO A C 1
ATOM 665 O O . PRO A 1 84 ? -14.580 1.955 8.166 1.00 89.88 84 PRO A O 1
ATOM 668 N N . ARG A 1 85 ? -16.080 3.242 9.211 1.00 92.94 85 ARG A N 1
ATOM 669 C CA . ARG A 1 85 ? -15.141 4.329 9.506 1.00 92.94 85 ARG A CA 1
ATOM 670 C C . ARG A 1 85 ? -14.326 3.995 10.749 1.00 92.94 85 ARG A C 1
ATOM 672 O O . ARG A 1 85 ? -14.797 3.263 11.620 1.00 92.94 85 ARG A O 1
ATOM 679 N N . GLY A 1 86 ? -13.146 4.592 10.859 1.00 94.88 86 GLY A N 1
ATOM 680 C CA . GLY A 1 86 ? -12.315 4.498 12.052 1.00 94.88 86 GLY A CA 1
ATOM 681 C C . GLY A 1 86 ? -10.838 4.314 11.751 1.00 94.88 86 GLY A C 1
ATOM 682 O O . GLY A 1 86 ? -10.373 4.469 10.622 1.00 94.88 86 GLY A O 1
ATOM 683 N N . LEU A 1 87 ? -10.095 3.989 12.803 1.00 96.50 87 LEU A N 1
ATOM 684 C CA . LEU A 1 87 ? -8.658 3.799 12.736 1.00 96.50 87 LEU A CA 1
ATOM 685 C C . LEU A 1 87 ? -8.332 2.372 12.289 1.00 96.50 87 LEU A C 1
ATOM 687 O O . LEU A 1 87 ? -8.646 1.404 12.982 1.00 96.50 87 LEU A O 1
ATOM 691 N N . TYR A 1 88 ? -7.668 2.248 11.147 1.00 97.81 88 TYR A N 1
ATOM 692 C CA . TYR A 1 88 ? -7.223 0.972 10.604 1.00 97.81 88 TYR A CA 1
ATOM 693 C C . TYR A 1 88 ? -5.714 0.854 10.680 1.00 97.81 88 TYR A C 1
ATOM 695 O O . TYR A 1 88 ? -4.992 1.655 10.093 1.00 97.81 88 TYR A O 1
ATOM 703 N N . HIS A 1 89 ? -5.240 -0.192 11.350 1.00 98.19 89 HIS A N 1
ATOM 704 C CA . HIS A 1 89 ? -3.862 -0.630 11.198 1.00 98.19 89 HIS A CA 1
ATOM 705 C C . HIS A 1 89 ? -3.674 -1.278 9.828 1.00 98.19 89 HIS A C 1
ATOM 707 O O . HIS A 1 89 ? -4.524 -2.061 9.395 1.00 98.19 89 HIS A O 1
ATOM 713 N N . PHE A 1 90 ? -2.567 -0.979 9.160 1.00 98.31 90 PHE A N 1
ATOM 714 C CA . PHE A 1 90 ? -2.192 -1.663 7.938 1.00 98.31 90 PHE A CA 1
ATOM 715 C C . PHE A 1 90 ? -0.688 -1.863 7.837 1.00 98.31 90 PHE A C 1
ATOM 717 O O . PHE A 1 90 ? 0.091 -1.111 8.423 1.00 98.31 90 PHE A O 1
ATOM 724 N N . CYS A 1 91 ? -0.297 -2.852 7.043 1.00 98.19 91 CYS A N 1
ATOM 725 C CA . CYS A 1 91 ? 1.085 -3.088 6.672 1.00 98.19 91 CYS A CA 1
ATOM 726 C C . CYS A 1 91 ? 1.184 -3.408 5.176 1.00 98.19 91 CYS A C 1
ATOM 728 O O . CYS A 1 91 ? 0.432 -4.230 4.651 1.00 98.19 91 CYS A O 1
ATOM 730 N N . LEU A 1 92 ? 2.113 -2.746 4.496 1.00 98.44 92 LEU A N 1
ATOM 731 C CA . LEU A 1 92 ? 2.558 -3.055 3.145 1.00 98.44 92 LEU A CA 1
ATOM 732 C C . LEU A 1 92 ? 3.738 -4.017 3.244 1.00 98.44 92 LEU A C 1
ATOM 734 O O . LEU A 1 92 ? 4.719 -3.705 3.917 1.00 98.44 92 LEU A O 1
ATOM 738 N N . TYR A 1 93 ? 3.652 -5.150 2.559 1.00 97.12 93 TYR A N 1
ATOM 739 C CA . TYR A 1 93 ? 4.676 -6.186 2.558 1.00 97.12 93 TYR A CA 1
ATOM 740 C C . TYR A 1 93 ? 5.150 -6.453 1.141 1.00 97.12 93 TYR A C 1
ATOM 742 O O . TYR A 1 93 ? 4.343 -6.644 0.226 1.00 97.12 93 TYR A O 1
ATOM 750 N N . TRP A 1 94 ? 6.463 -6.538 0.985 1.00 97.00 94 TRP A N 1
ATOM 751 C CA . TRP A 1 94 ? 7.102 -6.992 -0.236 1.00 97.00 94 TRP A CA 1
ATOM 752 C C . TRP A 1 94 ? 8.012 -8.178 0.071 1.00 97.00 94 TRP A C 1
ATOM 754 O O . TRP A 1 94 ? 8.841 -8.131 0.980 1.00 97.00 94 TRP A O 1
ATOM 764 N N . ASN A 1 95 ? 7.843 -9.251 -0.696 1.00 94.75 95 ASN A N 1
ATOM 765 C CA . ASN A 1 95 ? 8.664 -10.447 -0.625 1.00 94.75 95 ASN A CA 1
ATOM 766 C C . ASN A 1 95 ? 9.082 -10.856 -2.041 1.00 94.75 95 ASN A C 1
ATOM 768 O O . ASN A 1 95 ? 8.262 -11.345 -2.825 1.00 94.75 95 ASN A O 1
ATOM 772 N N . ARG A 1 96 ? 10.369 -10.688 -2.354 1.00 92.94 96 ARG A N 1
ATOM 773 C CA . ARG A 1 96 ? 10.942 -10.992 -3.670 1.00 92.94 96 ARG A CA 1
ATOM 774 C C . ARG A 1 96 ? 10.897 -12.484 -3.982 1.00 92.94 96 ARG A C 1
ATOM 776 O O . ARG A 1 96 ? 10.683 -12.869 -5.125 1.00 92.94 96 ARG A O 1
ATOM 783 N N . HIS A 1 97 ? 11.065 -13.333 -2.965 1.00 92.06 97 HIS A N 1
ATOM 784 C CA . HIS A 1 97 ? 11.085 -14.787 -3.123 1.00 92.06 97 HIS A CA 1
ATOM 785 C C . HIS A 1 97 ? 9.695 -15.343 -3.440 1.00 92.06 97 HIS A C 1
ATOM 787 O O . HIS A 1 97 ? 9.578 -16.302 -4.195 1.00 92.06 97 HIS A O 1
ATOM 793 N N . ALA A 1 98 ? 8.649 -14.716 -2.900 1.00 94.19 98 ALA A N 1
ATOM 794 C CA . ALA A 1 98 ? 7.263 -14.996 -3.260 1.00 94.19 98 ALA A CA 1
ATOM 795 C C . ALA A 1 98 ? 6.805 -14.233 -4.516 1.00 94.19 98 ALA A C 1
ATOM 797 O O . ALA A 1 98 ? 5.686 -14.446 -4.975 1.00 94.19 98 ALA A O 1
ATOM 798 N N . GLY A 1 99 ? 7.627 -13.312 -5.036 1.00 95.44 99 GLY A N 1
ATOM 799 C CA . GLY A 1 99 ? 7.257 -12.411 -6.124 1.00 95.44 99 GLY A CA 1
ATOM 800 C C . GLY A 1 99 ? 6.049 -11.533 -5.795 1.00 95.44 99 GLY A C 1
ATOM 801 O O . GLY A 1 99 ? 5.302 -11.176 -6.699 1.00 95.44 99 GLY A O 1
ATOM 802 N N . ARG A 1 100 ? 5.812 -11.209 -4.517 1.00 96.62 100 ARG A N 1
ATOM 803 C CA . ARG A 1 100 ? 4.535 -10.648 -4.059 1.00 96.62 100 ARG A CA 1
ATOM 804 C C . ARG A 1 100 ? 4.704 -9.293 -3.379 1.00 96.62 100 ARG A C 1
ATOM 806 O O . ARG A 1 100 ? 5.516 -9.149 -2.467 1.00 96.62 100 ARG A O 1
ATOM 813 N N . LEU A 1 101 ? 3.877 -8.331 -3.788 1.00 97.94 101 LEU A N 1
ATOM 814 C CA . LEU A 1 101 ? 3.620 -7.076 -3.080 1.00 97.94 101 LEU A CA 1
ATOM 815 C C . LEU A 1 101 ? 2.143 -7.053 -2.676 1.00 97.94 101 LEU A C 1
ATOM 817 O O . LEU A 1 101 ? 1.262 -7.194 -3.528 1.00 97.94 101 LEU A O 1
ATOM 821 N N . HIS A 1 102 ? 1.857 -6.885 -1.390 1.00 97.81 102 HIS A N 1
ATOM 822 C CA . HIS A 1 102 ? 0.484 -6.861 -0.889 1.00 97.81 102 HIS A CA 1
ATOM 823 C C . HIS A 1 102 ? 0.327 -5.975 0.347 1.00 97.81 102 HIS A C 1
ATOM 825 O O . HIS A 1 102 ? 1.287 -5.714 1.069 1.00 97.81 102 HIS A O 1
ATOM 831 N N . LEU A 1 103 ? -0.894 -5.497 0.572 1.00 98.38 103 LEU A N 1
ATOM 832 C CA . LEU A 1 103 ? -1.259 -4.621 1.677 1.00 98.38 103 LEU A CA 1
ATOM 833 C C . LEU A 1 103 ? -2.287 -5.324 2.565 1.00 98.38 103 LEU A C 1
ATOM 835 O O . LEU A 1 103 ? -3.414 -5.566 2.139 1.00 98.38 103 LEU A O 1
ATOM 839 N N . LEU A 1 104 ? -1.933 -5.594 3.817 1.00 97.75 104 LEU A N 1
ATOM 840 C CA . LEU A 1 104 ? -2.892 -6.032 4.826 1.00 97.75 104 LEU A CA 1
ATOM 841 C C . LEU A 1 104 ? -3.483 -4.795 5.502 1.00 97.75 104 LEU A C 1
ATOM 843 O O . LEU A 1 104 ? -2.774 -4.109 6.227 1.00 97.75 104 LEU A O 1
ATOM 847 N N . TYR A 1 105 ? -4.763 -4.506 5.276 1.00 97.69 105 TYR A N 1
ATOM 848 C CA . TYR A 1 105 ? -5.478 -3.358 5.836 1.00 97.69 105 TYR A CA 1
ATOM 849 C C . TYR A 1 105 ? -6.611 -3.827 6.755 1.00 97.69 105 TYR A C 1
ATOM 851 O O . TYR A 1 105 ? -7.609 -4.417 6.320 1.00 97.69 105 TYR A O 1
ATOM 859 N N . GLY A 1 106 ? -6.454 -3.600 8.059 1.00 95.75 106 GLY A N 1
ATOM 860 C CA . GLY A 1 106 ? -7.305 -4.175 9.094 1.00 95.75 106 GLY A CA 1
ATOM 861 C C . GLY A 1 106 ? -7.246 -5.703 9.070 1.00 95.75 106 GLY A C 1
ATOM 862 O O . GLY A 1 106 ? -6.288 -6.305 9.539 1.00 95.75 106 GLY A O 1
ATOM 863 N N . LYS A 1 107 ? -8.292 -6.331 8.523 1.00 94.12 107 LYS A N 1
ATOM 864 C CA . LYS A 1 107 ? -8.400 -7.794 8.367 1.00 94.12 107 LYS A CA 1
ATOM 865 C C . LYS A 1 107 ? -8.406 -8.248 6.903 1.00 94.12 107 LYS A C 1
ATOM 867 O O . LYS A 1 107 ? -8.616 -9.428 6.641 1.00 94.12 107 LYS A O 1
ATOM 872 N N . ARG A 1 108 ? -8.263 -7.322 5.950 1.00 95.62 108 ARG A N 1
ATOM 873 C CA . ARG A 1 108 ? -8.322 -7.614 4.514 1.00 95.62 108 ARG A CA 1
ATOM 874 C C . ARG A 1 108 ? -6.940 -7.534 3.889 1.00 95.62 108 ARG A C 1
ATOM 876 O O . ARG A 1 108 ? -6.240 -6.551 4.091 1.00 95.62 108 ARG A O 1
ATOM 883 N N . ASP A 1 109 ? -6.588 -8.558 3.124 1.00 96.44 109 ASP A N 1
ATOM 884 C CA . ASP A 1 109 ? -5.357 -8.622 2.339 1.00 96.44 109 ASP A CA 1
ATOM 885 C C . ASP A 1 109 ? -5.647 -8.196 0.893 1.00 96.44 109 ASP A C 1
ATOM 887 O O . ASP A 1 109 ? -6.540 -8.748 0.247 1.00 96.44 109 ASP A O 1
ATOM 891 N N . PHE A 1 110 ? -4.908 -7.204 0.403 1.00 97.69 110 PHE A N 1
ATOM 892 C CA . PHE A 1 110 ? -5.013 -6.654 -0.942 1.00 97.69 110 PHE A CA 1
ATOM 893 C C . PHE A 1 110 ? -3.740 -6.971 -1.727 1.00 97.69 110 PHE A C 1
ATOM 895 O O . PHE A 1 110 ? -2.672 -6.419 -1.459 1.00 97.69 110 PHE A O 1
ATOM 902 N N . LEU A 1 111 ? -3.850 -7.840 -2.731 1.00 97.69 111 LEU A N 1
ATOM 903 C CA . LEU A 1 111 ? -2.754 -8.115 -3.657 1.00 97.69 111 LEU A CA 1
ATOM 904 C C . LEU A 1 111 ? -2.525 -6.907 -4.577 1.00 97.69 111 LEU A C 1
ATOM 906 O O . LEU A 1 111 ? -3.438 -6.505 -5.295 1.00 97.69 111 LEU A O 1
ATOM 910 N N . LEU A 1 112 ? -1.309 -6.355 -4.565 1.00 98.12 112 LEU A N 1
ATOM 911 C CA . LEU A 1 112 ? -0.918 -5.222 -5.413 1.00 98.12 112 LEU A CA 1
ATOM 912 C C . LEU A 1 112 ? -0.107 -5.674 -6.629 1.00 98.12 112 LEU A C 1
ATOM 914 O O . LEU A 1 112 ? -0.287 -5.147 -7.723 1.00 98.12 112 LEU A O 1
ATOM 918 N N . SER A 1 113 ? 0.760 -6.672 -6.447 1.00 98.06 113 SER A N 1
ATOM 919 C CA . SER A 1 113 ? 1.531 -7.306 -7.517 1.00 98.06 113 SER A CA 1
ATOM 920 C C . SER A 1 113 ? 1.828 -8.768 -7.186 1.00 98.06 113 SER A C 1
ATOM 922 O O . SER A 1 113 ? 2.208 -9.089 -6.059 1.00 98.06 113 SER A O 1
ATOM 924 N N . ASP A 1 114 ? 1.693 -9.635 -8.184 1.00 96.88 114 ASP A N 1
ATOM 925 C CA . ASP A 1 114 ? 2.127 -11.039 -8.206 1.00 96.88 114 ASP A CA 1
ATOM 926 C C . ASP A 1 114 ? 3.414 -11.244 -9.034 1.00 96.88 114 ASP A C 1
ATOM 928 O O . ASP A 1 114 ? 3.820 -12.374 -9.305 1.00 96.88 114 ASP A O 1
ATOM 932 N N . LYS A 1 115 ? 4.058 -10.142 -9.448 1.00 96.50 115 LYS A N 1
ATOM 933 C CA . LYS A 1 115 ? 5.288 -10.111 -10.257 1.00 96.50 115 LYS A CA 1
ATOM 934 C C . LYS A 1 115 ? 6.345 -9.183 -9.649 1.00 96.50 115 LYS A C 1
ATOM 936 O O . LYS A 1 115 ? 7.026 -8.443 -10.352 1.00 96.50 115 LYS A O 1
ATOM 941 N N . ALA A 1 116 ? 6.481 -9.219 -8.328 1.00 96.12 116 ALA A N 1
ATOM 942 C CA . ALA A 1 116 ? 7.394 -8.388 -7.544 1.00 96.12 116 ALA A CA 1
ATOM 943 C C . ALA A 1 116 ? 8.685 -9.130 -7.143 1.00 96.12 116 ALA A C 1
ATOM 945 O O . ALA A 1 116 ? 9.092 -9.100 -5.984 1.00 96.12 116 ALA A O 1
ATOM 946 N N . SER A 1 117 ? 9.315 -9.847 -8.079 1.00 94.75 117 SER A N 1
ATOM 947 C CA . SER A 1 117 ? 10.493 -10.695 -7.811 1.00 94.75 117 SER A CA 1
ATOM 948 C C . SER A 1 117 ? 11.845 -10.010 -8.047 1.00 94.75 117 SER A C 1
ATOM 950 O O . SER A 1 117 ? 12.886 -10.643 -7.873 1.00 94.75 117 SER A O 1
ATOM 952 N N . SER A 1 118 ? 11.854 -8.744 -8.473 1.00 91.06 118 SER A N 1
ATOM 953 C CA . SER A 1 118 ? 13.084 -7.997 -8.766 1.00 91.06 118 SER A CA 1
ATOM 954 C C . SER A 1 118 ? 13.967 -7.858 -7.526 1.00 91.06 118 SER A C 1
ATOM 956 O O . SER A 1 118 ? 13.469 -7.597 -6.439 1.00 91.06 118 SER A O 1
ATOM 958 N N . LEU A 1 119 ? 15.286 -7.988 -7.673 1.00 89.50 119 LEU A N 1
ATOM 959 C CA . LEU A 1 119 ? 16.220 -7.752 -6.571 1.00 89.50 119 LEU A CA 1
ATOM 960 C C . LEU A 1 119 ? 16.497 -6.251 -6.436 1.00 89.50 119 LEU A C 1
ATOM 962 O O . LEU A 1 119 ? 17.196 -5.678 -7.269 1.00 89.50 119 LEU A O 1
ATOM 966 N N . LEU A 1 120 ? 15.955 -5.636 -5.384 1.00 90.19 120 LEU A N 1
ATOM 967 C CA . LEU A 1 120 ? 16.147 -4.222 -5.060 1.00 90.19 120 LEU A CA 1
ATOM 968 C C . LEU A 1 120 ? 16.725 -4.074 -3.650 1.00 90.19 120 LEU A C 1
ATOM 970 O O . LEU A 1 120 ? 16.290 -4.743 -2.711 1.00 90.19 120 LEU A O 1
ATOM 974 N N . CYS A 1 121 ? 17.701 -3.188 -3.502 1.00 87.75 121 CYS A N 1
ATOM 975 C CA . CYS A 1 121 ? 18.382 -2.915 -2.242 1.00 87.75 121 CYS A CA 1
ATOM 976 C C . CYS A 1 121 ? 17.911 -1.573 -1.679 1.00 87.75 121 CYS A C 1
ATOM 978 O O . CYS A 1 121 ? 17.947 -0.567 -2.385 1.00 87.75 121 CYS A O 1
ATOM 980 N N . PHE A 1 122 ? 17.450 -1.561 -0.426 1.00 87.88 122 PHE A N 1
ATOM 981 C CA . PHE A 1 122 ? 16.978 -0.348 0.246 1.00 87.88 122 PHE A CA 1
ATOM 982 C C . PHE A 1 122 ? 18.128 0.651 0.417 1.00 87.88 122 PHE A C 1
ATOM 984 O O . PHE A 1 122 ? 19.162 0.289 0.972 1.00 87.88 122 PHE A O 1
ATOM 991 N N . GLN A 1 123 ? 17.941 1.894 -0.032 1.00 85.25 123 GLN A N 1
ATOM 992 C CA . GLN A 1 123 ? 18.918 2.970 0.147 1.00 85.25 123 GLN A CA 1
ATOM 993 C C . GLN A 1 123 ? 18.582 3.824 1.361 1.00 85.25 123 GLN A C 1
ATOM 995 O O . GLN A 1 123 ? 19.295 3.822 2.360 1.00 85.25 123 GLN A O 1
ATOM 1000 N N . HIS A 1 124 ? 17.505 4.595 1.246 1.00 83.75 124 HIS A N 1
ATOM 1001 C CA . HIS A 1 124 ? 17.093 5.572 2.232 1.00 83.75 124 HIS A CA 1
ATOM 1002 C C . HIS A 1 124 ? 15.610 5.886 2.059 1.00 83.75 124 HIS A C 1
ATOM 1004 O O . HIS A 1 124 ? 14.989 5.577 1.037 1.00 83.75 124 HIS A O 1
ATOM 1010 N N . GLN A 1 125 ? 15.052 6.498 3.095 1.00 86.88 125 GLN A N 1
ATOM 1011 C CA . GLN A 1 125 ? 13.758 7.146 3.024 1.00 86.88 125 GLN A CA 1
ATOM 1012 C C . GLN A 1 125 ? 13.960 8.599 2.595 1.00 86.88 125 GLN A C 1
ATOM 1014 O O . GLN A 1 125 ? 14.794 9.299 3.168 1.00 86.88 125 GLN A O 1
ATOM 1019 N N . GLU A 1 126 ? 13.187 9.042 1.611 1.00 87.81 126 GLU A N 1
ATOM 1020 C CA . GLU A 1 126 ? 13.157 10.440 1.184 1.00 87.81 126 GLU A CA 1
ATOM 1021 C C . GLU A 1 126 ? 12.260 11.269 2.113 1.00 87.81 126 GLU A C 1
ATOM 1023 O O . GLU A 1 126 ? 11.308 10.765 2.721 1.00 87.81 126 GLU A O 1
ATOM 1028 N N . GLU A 1 127 ? 12.559 12.562 2.223 1.00 80.88 127 GLU A N 1
ATOM 1029 C CA . GLU A 1 127 ? 11.724 13.493 2.973 1.00 80.88 127 GLU A CA 1
ATOM 1030 C C . GLU A 1 127 ? 10.389 13.710 2.246 1.00 80.88 127 GLU A C 1
ATOM 1032 O O . GLU A 1 127 ? 10.340 13.967 1.042 1.00 80.88 127 GLU A O 1
ATOM 1037 N N . SER A 1 128 ? 9.285 13.583 2.982 1.00 78.56 128 SER A N 1
ATOM 1038 C CA . SER A 1 128 ? 7.952 13.815 2.432 1.00 78.56 128 SER A CA 1
ATOM 1039 C C . SER A 1 128 ? 7.589 15.293 2.521 1.00 78.56 128 SER A C 1
ATOM 1041 O O . SER A 1 128 ? 7.562 15.869 3.606 1.00 78.56 128 SER A O 1
ATOM 1043 N N . LEU A 1 129 ? 7.242 15.881 1.376 1.00 78.88 129 LEU A N 1
ATOM 1044 C CA . LEU A 1 129 ? 6.663 17.226 1.276 1.00 78.88 129 LEU A CA 1
ATOM 1045 C C . LEU A 1 129 ? 5.157 17.191 0.962 1.00 78.88 129 LEU A C 1
ATOM 1047 O O . LEU A 1 129 ? 4.549 18.231 0.706 1.00 78.88 129 LEU A O 1
ATOM 1051 N N . ALA A 1 130 ? 4.551 15.999 0.924 1.00 80.25 130 ALA A N 1
ATOM 1052 C CA . ALA A 1 130 ? 3.157 15.848 0.530 1.00 80.25 130 ALA A CA 1
ATOM 1053 C C . ALA A 1 130 ? 2.218 16.397 1.612 1.00 80.25 130 ALA A C 1
ATOM 1055 O O . ALA A 1 130 ? 2.390 16.141 2.805 1.00 80.25 130 ALA A O 1
ATOM 1056 N N . GLN A 1 131 ? 1.192 17.126 1.178 1.00 85.62 131 GLN A N 1
ATOM 1057 C CA . GLN A 1 131 ? 0.121 17.611 2.044 1.00 85.62 131 GLN A CA 1
ATOM 1058 C C . GLN A 1 131 ? -1.029 16.600 2.063 1.00 85.62 131 GLN A C 1
ATOM 1060 O O . GLN A 1 131 ? -1.401 16.065 1.021 1.00 85.62 131 GLN A O 1
ATOM 1065 N N . GLY A 1 132 ? -1.602 16.339 3.239 1.00 89.62 132 GLY A N 1
ATOM 1066 C CA . GLY A 1 132 ? -2.723 15.411 3.392 1.00 89.62 132 GLY A CA 1
ATOM 1067 C C . GLY A 1 132 ? -2.916 14.930 4.834 1.00 89.62 132 GLY A C 1
ATOM 1068 O O . GLY A 1 132 ? -2.138 15.300 5.719 1.00 89.62 132 GLY A O 1
ATOM 1069 N N . PRO A 1 133 ? -3.948 14.106 5.094 1.00 94.56 133 PRO A N 1
ATOM 1070 C CA . PRO A 1 133 ? -4.149 13.493 6.399 1.00 94.56 133 PRO A CA 1
ATOM 1071 C C . PRO A 1 133 ? -2.953 12.591 6.744 1.00 94.56 133 PRO A C 1
ATOM 1073 O O . PRO A 1 133 ? -2.627 11.680 5.976 1.00 94.56 133 PRO A O 1
ATOM 1076 N N . PRO A 1 134 ? -2.291 12.799 7.894 1.00 96.00 134 PRO A N 1
ATOM 1077 C CA . PRO A 1 134 ? -1.099 12.044 8.229 1.00 96.00 134 PRO A CA 1
ATOM 1078 C C . PRO A 1 134 ? -1.441 10.590 8.551 1.00 96.00 134 PRO A C 1
ATOM 1080 O O . PRO A 1 134 ? -2.424 10.276 9.227 1.00 96.00 134 PRO A O 1
ATOM 1083 N N . LEU A 1 135 ? -0.570 9.704 8.096 1.00 97.12 135 LEU A N 1
ATOM 1084 C CA . LEU A 1 135 ? -0.475 8.344 8.585 1.00 97.12 135 LEU A CA 1
ATOM 1085 C C . LEU A 1 135 ? 0.164 8.349 9.979 1.00 97.12 135 LEU A C 1
ATOM 1087 O O . LEU A 1 135 ? 1.079 9.124 10.254 1.00 97.12 135 LEU A O 1
ATOM 1091 N N . LEU A 1 136 ? -0.339 7.497 10.869 1.00 97.12 136 LEU A N 1
ATOM 1092 C CA . LEU A 1 136 ? 0.027 7.466 12.287 1.00 97.12 136 LEU A CA 1
ATOM 1093 C C . LEU A 1 136 ? 0.798 6.189 12.625 1.00 97.12 136 LEU A C 1
ATOM 1095 O O . LEU A 1 136 ? 0.709 5.197 11.899 1.00 97.12 136 LEU A O 1
ATOM 1099 N N . ALA A 1 137 ? 1.529 6.202 13.746 1.00 96.81 137 ALA A N 1
ATOM 1100 C CA . ALA A 1 137 ? 2.261 5.040 14.270 1.00 96.81 137 ALA A CA 1
ATOM 1101 C C . ALA A 1 137 ? 3.073 4.309 13.180 1.00 96.81 137 ALA A C 1
ATOM 1103 O O . ALA A 1 137 ? 3.020 3.086 13.038 1.00 96.81 137 ALA A O 1
ATOM 1104 N N . THR A 1 138 ? 3.757 5.097 12.353 1.00 97.00 138 THR A N 1
ATOM 1105 C CA . THR A 1 138 ? 4.459 4.647 11.155 1.00 97.00 138 THR A CA 1
ATOM 1106 C C . THR A 1 138 ? 5.768 3.972 11.512 1.00 97.00 138 THR A C 1
ATOM 1108 O O . THR A 1 138 ? 6.515 4.437 12.372 1.00 97.00 138 THR A O 1
ATOM 1111 N N . SER A 1 139 ? 6.052 2.859 10.849 1.00 95.81 139 SER A N 1
ATOM 1112 C CA . SER A 1 139 ? 7.269 2.096 11.076 1.00 95.81 139 SER A CA 1
ATOM 1113 C C . SER A 1 139 ? 7.688 1.319 9.836 1.00 95.81 139 SER A C 1
ATOM 1115 O O . SER A 1 139 ? 6.852 0.970 8.999 1.00 95.81 139 SER A O 1
ATOM 1117 N N . VAL A 1 140 ? 8.985 1.063 9.707 1.00 95.19 140 VAL A N 1
ATOM 1118 C CA . VAL A 1 140 ? 9.559 0.361 8.562 1.00 95.19 140 VAL A CA 1
ATOM 1119 C C . VAL A 1 140 ? 10.614 -0.645 9.007 1.00 95.19 140 VAL A C 1
ATOM 1121 O O . VAL A 1 140 ? 11.378 -0.417 9.941 1.00 95.19 140 VAL A O 1
ATOM 1124 N N . THR A 1 141 ? 10.655 -1.768 8.303 1.00 92.44 141 THR A N 1
ATOM 1125 C CA . THR A 1 141 ? 11.707 -2.784 8.374 1.00 92.44 141 THR A CA 1
ATOM 1126 C C . THR A 1 141 ? 12.099 -3.167 6.956 1.00 92.44 141 THR A C 1
ATOM 1128 O O . THR A 1 141 ? 11.222 -3.327 6.104 1.00 92.44 141 THR A O 1
ATOM 1131 N N . SER A 1 142 ? 13.386 -3.373 6.699 1.00 89.88 142 SER A N 1
ATOM 1132 C CA . SER A 1 142 ? 13.868 -3.904 5.421 1.00 89.88 142 SER A CA 1
ATOM 1133 C C . SER A 1 142 ? 14.857 -5.042 5.645 1.00 89.88 142 SER A C 1
ATOM 1135 O O . SER A 1 142 ? 15.395 -5.216 6.735 1.00 89.88 142 SER A O 1
ATOM 1137 N N . TRP A 1 143 ? 15.133 -5.831 4.611 1.00 85.00 143 TRP A N 1
ATOM 1138 C CA . TRP A 1 143 ? 16.154 -6.875 4.695 1.00 85.00 143 TRP A CA 1
ATOM 1139 C C . TRP A 1 143 ? 17.539 -6.314 5.069 1.00 85.00 143 TRP A C 1
ATOM 1141 O O . TRP A 1 143 ? 18.287 -6.949 5.811 1.00 85.00 143 TRP A O 1
ATOM 1151 N N . TRP A 1 144 ? 17.860 -5.109 4.587 1.00 79.94 144 TRP A N 1
ATOM 1152 C CA . TRP A 1 144 ? 19.119 -4.415 4.872 1.00 79.94 144 TRP A CA 1
ATOM 1153 C C . TRP A 1 144 ? 19.161 -3.805 6.280 1.00 79.94 144 TRP A C 1
ATOM 1155 O O . TRP A 1 144 ? 20.220 -3.785 6.902 1.00 79.94 144 TRP A O 1
ATOM 1165 N N . SER A 1 145 ? 18.019 -3.348 6.801 1.00 80.81 145 SER A N 1
ATOM 1166 C CA . SER A 1 145 ? 17.864 -2.871 8.178 1.00 80.81 145 SER A CA 1
ATOM 1167 C C . SER A 1 145 ? 16.728 -3.642 8.862 1.00 80.81 145 SER A C 1
ATOM 1169 O O . SER A 1 145 ? 15.563 -3.234 8.802 1.00 80.81 145 SER A O 1
ATOM 1171 N N . PRO A 1 146 ? 17.039 -4.801 9.476 1.00 83.19 146 PRO A N 1
ATOM 1172 C CA . PRO A 1 146 ? 16.027 -5.712 10.008 1.00 83.19 146 PRO A CA 1
ATOM 1173 C C . PRO A 1 146 ? 15.381 -5.208 11.307 1.00 83.19 146 PRO A C 1
ATOM 1175 O O . PRO A 1 146 ? 14.444 -5.834 11.806 1.00 83.19 146 PRO A O 1
ATOM 1178 N N . GLN A 1 147 ? 15.893 -4.120 11.889 1.00 86.31 147 GLN A N 1
ATOM 1179 C CA . GLN A 1 147 ? 15.299 -3.469 13.049 1.00 86.31 147 GLN A CA 1
ATOM 1180 C C . GLN A 1 147 ? 14.036 -2.709 12.647 1.00 86.31 147 GLN A C 1
ATOM 1182 O O . GLN A 1 147 ? 13.966 -2.121 11.573 1.00 86.31 147 GLN A O 1
ATOM 1187 N N . ASN A 1 148 ? 13.040 -2.704 13.532 1.00 89.38 148 ASN A N 1
ATOM 1188 C CA . ASN A 1 148 ? 11.834 -1.915 13.325 1.00 89.38 148 ASN A CA 1
ATOM 1189 C C . ASN A 1 148 ? 12.104 -0.446 13.657 1.00 89.38 148 ASN A C 1
ATOM 1191 O O . ASN A 1 148 ? 12.316 -0.110 14.822 1.00 89.38 148 ASN A O 1
ATOM 1195 N N . ILE A 1 149 ? 12.124 0.406 12.634 1.00 92.56 149 ILE A N 1
ATOM 1196 C CA . ILE A 1 149 ? 12.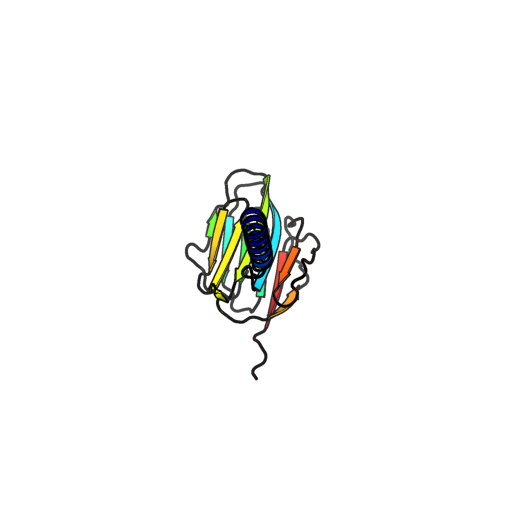415 1.833 12.753 1.00 92.56 149 ILE A CA 1
ATOM 1197 C C . ILE A 1 149 ? 11.091 2.593 12.772 1.00 92.56 149 ILE A C 1
ATOM 1199 O O . ILE A 1 149 ? 10.324 2.531 11.814 1.00 92.56 149 ILE A O 1
ATOM 1203 N N . SER A 1 150 ? 10.821 3.326 13.853 1.00 95.25 150 SER A N 1
ATOM 1204 C CA . SER A 1 150 ? 9.691 4.255 13.919 1.00 95.25 150 SER A CA 1
ATOM 1205 C C . SER A 1 150 ? 9.956 5.481 13.052 1.00 95.25 150 SER A C 1
ATOM 1207 O O . SER A 1 150 ? 11.032 6.072 13.132 1.00 95.25 150 SER A O 1
ATOM 1209 N N . LEU A 1 151 ? 8.954 5.896 12.288 1.00 94.19 151 LEU A N 1
ATOM 1210 C CA . LEU A 1 151 ? 9.001 7.074 11.431 1.00 94.19 151 LEU A CA 1
ATOM 1211 C C . LEU A 1 151 ? 8.048 8.155 11.962 1.00 94.19 151 LEU A C 1
ATOM 1213 O O . LEU A 1 151 ? 7.017 7.797 12.540 1.00 94.19 151 LEU A O 1
ATOM 1217 N N . PRO A 1 152 ? 8.342 9.452 11.764 1.00 94.12 152 PRO A N 1
ATOM 1218 C CA . PRO A 1 152 ? 7.405 10.528 12.077 1.00 94.12 152 PRO A CA 1
ATOM 1219 C C . PRO A 1 152 ? 6.116 10.413 11.259 1.00 94.12 152 PRO A C 1
ATOM 1221 O O . PRO A 1 152 ? 6.152 9.985 10.107 1.00 94.12 152 PRO A O 1
ATOM 1224 N N . SER A 1 153 ? 4.992 10.841 11.834 1.00 94.31 153 SER A N 1
ATOM 1225 C CA . SER A 1 153 ? 3.715 10.908 11.119 1.00 94.31 153 SER A CA 1
ATOM 1226 C C . SER A 1 153 ? 3.808 11.865 9.928 1.00 94.31 153 SER A C 1
ATOM 1228 O O . SER A 1 153 ? 4.198 13.020 10.093 1.00 94.31 153 SER A O 1
ATOM 1230 N N . ALA A 1 154 ? 3.403 11.404 8.746 1.00 95.69 154 ALA A N 1
ATOM 1231 C CA . ALA A 1 154 ? 3.413 12.182 7.507 1.00 95.69 154 ALA A CA 1
ATOM 1232 C C . ALA A 1 154 ? 2.287 11.724 6.569 1.00 95.69 154 ALA A C 1
ATOM 1234 O O . ALA A 1 154 ? 1.754 10.622 6.716 1.00 95.69 154 ALA A O 1
ATOM 1235 N N . ALA A 1 155 ? 1.902 12.568 5.609 1.00 96.19 155 ALA A N 1
ATOM 1236 C CA . ALA A 1 155 ? 0.887 12.220 4.610 1.00 96.19 155 ALA A CA 1
ATOM 1237 C C . ALA A 1 155 ? 1.429 11.273 3.530 1.00 96.19 155 ALA A C 1
ATOM 1239 O O . ALA A 1 155 ? 0.661 10.526 2.924 1.00 96.19 155 ALA A O 1
ATOM 1240 N N . SER A 1 156 ? 2.745 11.273 3.301 1.00 96.94 156 SER A N 1
ATOM 1241 C CA . SER A 1 156 ? 3.381 10.310 2.411 1.00 96.94 156 SER A CA 1
ATOM 1242 C C . SER A 1 156 ? 4.725 9.811 2.921 1.00 96.94 156 SER A C 1
ATOM 1244 O O . SER A 1 156 ? 5.352 10.420 3.783 1.00 96.94 156 SER A O 1
ATOM 1246 N N . PHE A 1 157 ? 5.158 8.685 2.365 1.00 96.88 157 PHE A N 1
ATOM 1247 C CA . PHE A 1 157 ? 6.470 8.090 2.582 1.00 96.88 157 PHE A CA 1
ATOM 1248 C C . PHE A 1 157 ? 7.006 7.610 1.247 1.00 96.88 157 PHE A C 1
ATOM 1250 O O . PHE A 1 157 ? 6.274 6.956 0.508 1.00 96.88 157 PHE A O 1
ATOM 1257 N N . THR A 1 158 ? 8.277 7.880 0.972 1.00 96.88 158 THR A N 1
ATOM 1258 C CA . THR A 1 158 ? 8.961 7.372 -0.216 1.00 96.88 158 THR A CA 1
ATOM 1259 C C . THR A 1 158 ? 10.225 6.652 0.216 1.00 96.88 158 THR A C 1
ATOM 1261 O O . THR A 1 158 ? 11.049 7.193 0.951 1.00 96.88 158 THR A O 1
ATOM 1264 N N . PHE A 1 159 ? 10.359 5.411 -0.233 1.00 95.56 159 PHE A N 1
ATOM 1265 C CA . PHE A 1 159 ? 11.495 4.548 0.039 1.00 95.56 159 PHE A CA 1
ATOM 1266 C C . PHE A 1 159 ? 12.199 4.248 -1.270 1.00 95.56 159 PHE A C 1
ATOM 1268 O O . PHE A 1 159 ? 11.585 3.692 -2.183 1.00 95.56 159 PHE A O 1
ATOM 1275 N N . SER A 1 160 ? 13.474 4.604 -1.349 1.00 94.62 160 SER A N 1
ATOM 1276 C CA . SER A 1 160 ? 14.247 4.501 -2.582 1.00 94.62 160 SER A CA 1
ATOM 1277 C C . SER A 1 160 ? 15.159 3.289 -2.552 1.00 94.62 160 SER A C 1
ATOM 1279 O O . SER A 1 160 ? 15.706 2.905 -1.512 1.00 94.62 160 SER A O 1
ATOM 1281 N N . PHE A 1 161 ? 15.294 2.658 -3.712 1.00 93.06 161 PHE A N 1
ATOM 1282 C CA . PHE A 1 161 ? 16.040 1.429 -3.895 1.00 93.06 161 PHE A CA 1
ATOM 1283 C C . PHE A 1 161 ? 17.017 1.554 -5.061 1.00 93.06 161 PHE A C 1
ATOM 1285 O O . PHE A 1 161 ? 16.829 2.348 -5.980 1.00 93.06 161 PHE A O 1
ATOM 1292 N N . HIS A 1 162 ? 18.042 0.709 -5.057 1.00 90.44 162 HIS A N 1
ATOM 1293 C CA . HIS A 1 162 ? 18.899 0.497 -6.218 1.00 90.44 162 HIS A CA 1
ATOM 1294 C C . HIS A 1 162 ? 18.945 -0.958 -6.638 1.00 90.44 162 HIS A C 1
ATOM 1296 O O . HIS A 1 162 ? 18.741 -1.870 -5.833 1.00 90.44 162 HIS A O 1
ATOM 1302 N N . SER A 1 163 ? 19.300 -1.160 -7.902 1.00 87.19 163 SER A N 1
ATOM 1303 C CA . SER A 1 163 ? 19.800 -2.445 -8.364 1.00 87.19 163 SER A CA 1
ATOM 1304 C C . SER A 1 163 ? 21.096 -2.793 -7.619 1.00 87.19 163 SER A C 1
ATOM 1306 O O . SER A 1 163 ? 21.906 -1.899 -7.341 1.00 87.19 163 SER A O 1
ATOM 1308 N N . PRO A 1 164 ? 21.325 -4.072 -7.282 1.00 83.38 164 PRO A N 1
ATOM 1309 C CA . PRO A 1 164 ? 22.596 -4.499 -6.713 1.00 83.38 164 PRO A CA 1
ATOM 1310 C C . PRO A 1 164 ? 23.749 -4.105 -7.652 1.00 83.38 164 PRO A C 1
ATOM 1312 O O . PRO A 1 164 ? 23.560 -4.109 -8.872 1.00 83.38 164 PRO A O 1
ATOM 1315 N N . PRO A 1 165 ? 24.931 -3.753 -7.117 1.00 77.06 165 PRO A N 1
ATOM 1316 C CA . PRO A 1 165 ? 26.091 -3.494 -7.957 1.00 77.06 165 PRO A CA 1
ATOM 1317 C C . PRO A 1 165 ? 26.371 -4.729 -8.819 1.00 77.06 165 PRO A C 1
ATOM 1319 O O . PRO A 1 165 ? 26.385 -5.851 -8.310 1.00 77.06 165 PRO A O 1
ATOM 1322 N N . HIS A 1 166 ? 26.553 -4.524 -10.124 1.00 67.50 166 HIS A N 1
ATOM 1323 C CA . HIS A 1 166 ? 26.995 -5.585 -11.021 1.00 67.50 166 HIS A CA 1
ATOM 1324 C C . HIS A 1 166 ? 28.392 -6.029 -10.568 1.00 67.50 166 HIS A C 1
ATOM 1326 O O . HIS A 1 166 ? 29.316 -5.216 -10.565 1.00 67.50 166 HIS A O 1
ATOM 1332 N N . THR A 1 167 ? 28.514 -7.275 -10.112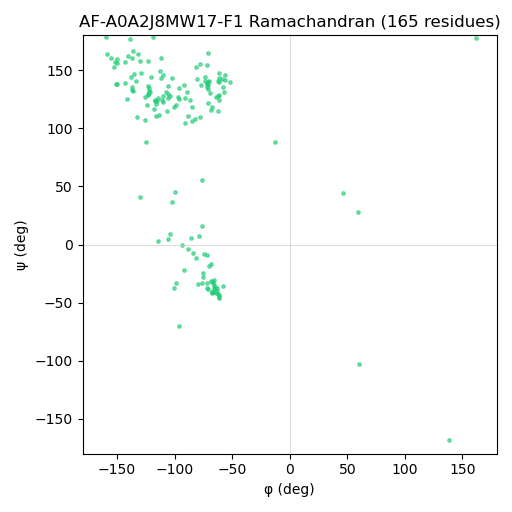 1.00 49.47 167 THR A N 1
ATOM 1333 C CA . THR A 1 167 ? 29.803 -7.940 -9.874 1.00 49.47 167 THR A CA 1
ATOM 1334 C C . THR A 1 167 ? 30.495 -8.254 -11.183 1.00 49.47 167 THR A C 1
ATOM 1336 O O . THR A 1 167 ? 29.773 -8.741 -12.086 1.00 49.47 167 THR A O 1
#

Sequence (167 aa):
MTAQSLLQTTLFLLSLLFLVQGAHGRGHREDFRFCSQRNQTHRSSLHYKPTPDLRISIENSEEALTVHAPFPAAHPASQSFPDPRGLYHFCLYWNRHAGRLHLLYGKRDFLLSDKASSLLCFQHQEESLAQGPPLLATSVTSWWSPQNISLPSAASFTFSFHSPPHT

pLDDT: mean 87.94, std 13.75, range [41.12, 98.44]

Secondary structure (DSSP, 8-state):
--HHHHHHHHHHHHHHHHHHTTGGG-----SEEEEEEEEE-S--EEEEEE-SSSEEEEEE-SSEEEEEESSPPPSSSEEEPPSS-EEEEEEEEEETTTTEEEEEETTEEEEEES------EEEEEEPP---SSPBEEEEEEESSS-S-EE---BSEEEEEEEPPP--